Protein AF-A0A7C4UQM7-F1 (afdb_monomer_lite)

Radius of gyration: 15.08 Å; chains: 1; bounding box: 21×48×36 Å

pLDDT: mean 90.43, std 12.85, range [49.81, 98.62]

Sequence (86 aa):
MKKLNLIEERISVLEKWAKEETNSITPYIELAKIYEHQIRDLQIAMHWVETALIIEPNNQSLLKRKERILNKIRRGSLSLFDDTDF

Structure (mmCIF, N/CA/C/O backbone):
data_AF-A0A7C4UQM7-F1
#
_entry.id   AF-A0A7C4UQM7-F1
#
loop_
_atom_site.group_PDB
_atom_site.id
_atom_site.type_symbol
_atom_site.label_atom_id
_atom_site.label_alt_id
_atom_site.label_comp_id
_atom_site.label_asym_id
_atom_site.label_entity_id
_atom_site.label_seq_id
_atom_site.pdbx_PDB_ins_code
_atom_site.Cartn_x
_atom_site.Cartn_y
_atom_site.Cartn_z
_atom_site.occupancy
_atom_site.B_iso_or_equiv
_atom_site.auth_seq_id
_atom_site.auth_comp_id
_atom_site.auth_asym_id
_atom_site.auth_atom_id
_atom_site.pdbx_PDB_model_num
ATOM 1 N N . MET A 1 1 ? -10.721 -5.637 20.396 1.00 63.72 1 MET A N 1
ATOM 2 C CA . MET A 1 1 ? -9.365 -6.231 20.380 1.00 63.72 1 MET A CA 1
ATOM 3 C C . MET A 1 1 ? -9.146 -7.199 19.213 1.00 63.72 1 MET A C 1
ATOM 5 O O . MET A 1 1 ? -8.306 -6.883 18.393 1.00 63.72 1 MET A O 1
ATOM 9 N N . LYS A 1 2 ? -9.927 -8.280 19.020 1.00 74.75 2 LYS A N 1
ATOM 10 C CA . LYS A 1 2 ? -9.697 -9.286 17.942 1.00 74.75 2 LYS A CA 1
ATOM 11 C C . LYS A 1 2 ? -9.462 -8.742 16.515 1.00 74.75 2 LYS A C 1
ATOM 13 O O . LYS A 1 2 ? -8.636 -9.279 15.792 1.00 74.75 2 LYS A O 1
ATOM 18 N N . LYS A 1 3 ? -10.179 -7.688 16.106 1.00 74.31 3 LYS A N 1
ATOM 19 C CA . LYS A 1 3 ? -10.059 -7.103 14.757 1.00 74.31 3 LYS A CA 1
ATOM 20 C C . LYS A 1 3 ? -8.715 -6.404 14.515 1.00 74.31 3 LYS A C 1
ATOM 22 O O . LYS A 1 3 ? -8.240 -6.430 13.389 1.00 74.31 3 LYS A O 1
ATOM 27 N N . LEU A 1 4 ? -8.129 -5.788 15.545 1.00 75.81 4 LEU A N 1
ATOM 28 C CA . LEU A 1 4 ? -6.844 -5.096 15.419 1.00 75.81 4 LEU A CA 1
ATOM 29 C C . LEU A 1 4 ? -5.715 -6.113 15.220 1.00 75.81 4 LEU A C 1
ATOM 31 O O . LEU A 1 4 ? -4.981 -6.005 14.248 1.00 75.81 4 LEU A O 1
ATOM 35 N N . ASN A 1 5 ? -5.703 -7.179 16.026 1.00 87.12 5 ASN A N 1
ATOM 36 C CA . ASN A 1 5 ? -4.737 -8.272 15.882 1.00 87.12 5 ASN A CA 1
ATOM 37 C C . ASN A 1 5 ? -4.790 -8.921 14.488 1.00 87.12 5 ASN A C 1
ATOM 39 O O . ASN A 1 5 ? -3.754 -9.219 13.908 1.00 87.12 5 ASN A O 1
ATOM 43 N N . LEU A 1 6 ? -5.989 -9.097 13.918 1.00 89.94 6 LEU A N 1
ATOM 44 C CA . LEU A 1 6 ? -6.137 -9.651 12.567 1.00 89.94 6 LEU A CA 1
ATOM 45 C C . LEU A 1 6 ? -5.575 -8.714 11.483 1.00 89.94 6 LEU A C 1
ATOM 47 O O . LEU A 1 6 ? -5.072 -9.176 10.461 1.00 89.94 6 LEU A O 1
ATOM 51 N N . ILE A 1 7 ? -5.677 -7.395 11.681 1.00 93.06 7 ILE A N 1
ATOM 52 C CA . ILE A 1 7 ? -5.114 -6.405 10.754 1.00 93.06 7 ILE A CA 1
ATOM 53 C C . ILE A 1 7 ? -3.586 -6.424 10.830 1.00 93.06 7 ILE A C 1
ATOM 55 O O . ILE A 1 7 ? -2.942 -6.427 9.786 1.00 93.06 7 ILE A O 1
ATOM 59 N N . GLU A 1 8 ? -3.020 -6.475 12.035 1.00 94.00 8 GLU A N 1
ATOM 60 C CA . GLU A 1 8 ? -1.570 -6.540 12.257 1.00 94.00 8 GLU A CA 1
ATOM 61 C C . GLU A 1 8 ? -0.960 -7.807 11.644 1.00 94.00 8 GLU A C 1
ATOM 63 O O . GLU A 1 8 ? 0.017 -7.725 10.900 1.00 94.00 8 GLU A O 1
ATOM 68 N N . GLU A 1 9 ? -1.583 -8.969 11.861 1.00 95.19 9 GLU A N 1
ATOM 69 C CA . GLU A 1 9 ? -1.157 -10.232 11.247 1.00 95.19 9 GLU A CA 1
ATOM 70 C C . GLU A 1 9 ? -1.214 -10.156 9.716 1.00 95.19 9 GLU A C 1
ATOM 72 O O . GLU A 1 9 ? -0.265 -10.528 9.024 1.00 95.19 9 GLU A O 1
ATOM 77 N N . ARG A 1 10 ? -2.300 -9.595 9.169 1.00 96.00 10 ARG A N 1
ATOM 78 C CA . ARG A 1 10 ? -2.451 -9.414 7.723 1.00 96.00 10 ARG A CA 1
ATOM 79 C C . ARG A 1 10 ? -1.382 -8.489 7.141 1.00 96.00 10 ARG A C 1
ATOM 81 O O . ARG A 1 10 ? -0.870 -8.779 6.064 1.00 96.00 10 ARG A O 1
ATOM 88 N N . ILE A 1 11 ? -1.052 -7.392 7.823 1.00 97.62 11 ILE A N 1
ATOM 89 C CA . ILE A 1 11 ? 0.030 -6.488 7.410 1.00 97.62 11 ILE A CA 1
ATOM 90 C C . ILE A 1 11 ? 1.354 -7.244 7.394 1.00 97.62 11 ILE A C 1
ATOM 92 O O . ILE A 1 11 ? 2.037 -7.218 6.377 1.00 97.62 11 ILE A O 1
ATOM 96 N N . SER A 1 12 ? 1.666 -7.991 8.455 1.00 97.31 12 SER A N 1
ATOM 97 C CA . SER A 1 12 ? 2.911 -8.760 8.550 1.00 97.31 12 SER A CA 1
ATOM 98 C C . SER A 1 12 ? 3.074 -9.762 7.399 1.00 97.31 12 SER A C 1
ATOM 100 O O . SER A 1 12 ? 4.139 -9.837 6.784 1.00 97.31 12 SER A O 1
ATOM 102 N N . VAL A 1 13 ? 2.005 -10.483 7.040 1.00 97.31 13 VAL A N 1
ATOM 103 C CA . VAL A 1 13 ? 2.011 -11.407 5.892 1.00 97.31 13 VAL A CA 1
ATOM 104 C C . VAL A 1 13 ? 2.263 -10.665 4.577 1.00 97.31 13 VAL A C 1
ATOM 106 O O . VAL A 1 13 ? 3.056 -11.125 3.756 1.00 97.31 13 VAL A O 1
ATOM 109 N N . LEU A 1 14 ? 1.622 -9.513 4.371 1.00 97.31 14 LEU A N 1
ATOM 110 C CA . LEU A 1 14 ? 1.790 -8.727 3.146 1.00 97.31 14 LEU A CA 1
ATOM 111 C C . LEU A 1 14 ? 3.181 -8.095 3.043 1.00 97.31 14 LEU A C 1
ATOM 113 O O . LEU A 1 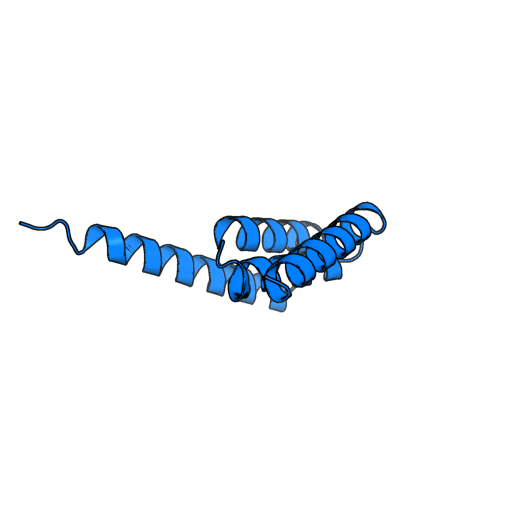14 ? 3.755 -8.073 1.960 1.00 97.31 14 LEU A O 1
ATOM 117 N N . GLU A 1 15 ? 3.748 -7.621 4.151 1.00 96.31 15 GLU A N 1
ATOM 118 C CA . GLU A 1 15 ? 5.119 -7.103 4.195 1.00 96.31 15 GLU A CA 1
ATOM 119 C C . GLU A 1 15 ? 6.147 -8.197 3.917 1.00 96.31 15 GLU A C 1
ATOM 121 O O . GLU A 1 15 ? 7.139 -7.955 3.228 1.00 96.31 15 GLU A O 1
ATOM 126 N N . LYS A 1 16 ? 5.917 -9.410 4.431 1.00 96.62 16 LYS A N 1
ATOM 127 C CA . LYS A 1 16 ? 6.748 -10.569 4.104 1.00 96.62 16 LYS A CA 1
ATOM 128 C C . LYS A 1 16 ? 6.662 -10.893 2.612 1.00 96.62 16 LYS A C 1
ATOM 130 O O . LYS A 1 16 ? 7.699 -11.014 1.968 1.00 96.62 16 LYS A O 1
ATOM 135 N N . TRP A 1 17 ? 5.456 -10.936 2.048 1.00 95.25 17 TRP A N 1
ATOM 136 C CA . TRP A 1 17 ? 5.263 -11.172 0.617 1.00 95.25 17 TRP A CA 1
ATOM 137 C C . TRP A 1 17 ? 5.955 -10.104 -0.244 1.00 95.25 17 TRP A C 1
ATOM 139 O O . TRP A 1 17 ? 6.691 -10.441 -1.166 1.00 95.25 17 TRP A O 1
ATOM 149 N N . ALA A 1 18 ? 5.816 -8.824 0.106 1.00 93.75 18 ALA A N 1
ATOM 150 C CA . ALA A 1 18 ? 6.500 -7.722 -0.574 1.00 93.75 18 ALA A CA 1
ATOM 151 C C . ALA A 1 18 ? 8.036 -7.838 -0.549 1.00 93.75 18 ALA A C 1
ATOM 153 O O . ALA A 1 18 ? 8.705 -7.309 -1.435 1.00 93.75 18 ALA A O 1
ATOM 154 N N . LYS A 1 19 ? 8.607 -8.492 0.470 1.00 92.44 19 LYS A N 1
ATOM 155 C CA . LYS A 1 19 ? 10.053 -8.746 0.566 1.00 92.44 19 LYS A CA 1
ATOM 156 C C . LYS A 1 19 ? 10.493 -9.947 -0.268 1.00 92.44 19 LYS A C 1
ATOM 158 O O . LYS A 1 19 ? 11.600 -9.932 -0.795 1.00 92.44 19 LYS A O 1
ATOM 163 N N . GLU A 1 20 ? 9.660 -10.980 -0.353 1.00 92.50 20 GLU A N 1
ATOM 164 C CA . GLU A 1 20 ? 9.979 -12.239 -1.038 1.00 92.50 20 GLU A CA 1
ATOM 165 C C . GLU A 1 20 ? 9.743 -12.164 -2.556 1.00 92.50 20 GLU A C 1
ATOM 167 O O . GLU A 1 20 ? 10.481 -12.783 -3.320 1.00 92.50 20 GLU A O 1
ATOM 172 N N . GLU A 1 21 ? 8.767 -11.371 -3.010 1.00 84.62 21 GLU A N 1
ATOM 173 C CA . GLU A 1 21 ? 8.403 -11.240 -4.426 1.00 84.62 21 GLU A CA 1
ATOM 174 C C . GLU A 1 21 ? 8.479 -9.787 -4.911 1.00 84.62 21 GLU A C 1
ATOM 176 O O . GLU A 1 21 ? 7.488 -9.058 -4.958 1.00 84.62 21 GLU A O 1
ATOM 181 N N . THR A 1 22 ? 9.664 -9.370 -5.351 1.00 75.06 22 THR A N 1
ATOM 182 C CA . THR A 1 22 ? 9.949 -7.974 -5.726 1.00 75.06 22 THR A CA 1
ATOM 183 C C . THR A 1 22 ? 9.258 -7.490 -7.006 1.00 75.06 22 THR A C 1
ATOM 185 O O . THR A 1 22 ? 9.193 -6.286 -7.237 1.00 75.06 22 THR A O 1
ATOM 188 N N . ASN A 1 23 ? 8.720 -8.397 -7.828 1.00 82.94 23 ASN A N 1
ATOM 189 C CA . ASN A 1 23 ? 8.049 -8.055 -9.089 1.00 82.94 23 ASN A CA 1
ATOM 190 C C . ASN A 1 23 ? 6.514 -8.024 -8.989 1.00 82.94 23 ASN A C 1
ATOM 192 O O . ASN A 1 23 ? 5.850 -7.731 -9.981 1.00 82.94 23 ASN A O 1
ATOM 196 N N . SER A 1 24 ? 5.928 -8.334 -7.828 1.00 92.75 24 SER A N 1
ATOM 197 C CA . SER A 1 24 ? 4.472 -8.325 -7.648 1.00 92.75 24 SER A CA 1
ATOM 198 C C . SER A 1 24 ? 4.012 -7.017 -7.014 1.00 92.75 24 SER A C 1
ATOM 200 O O . SER A 1 24 ? 4.394 -6.690 -5.893 1.00 92.75 24 SER A O 1
ATOM 202 N N . ILE A 1 25 ? 3.114 -6.288 -7.684 1.00 96.50 25 ILE A N 1
ATOM 203 C CA . ILE A 1 25 ? 2.508 -5.080 -7.098 1.00 96.50 25 ILE A CA 1
ATOM 204 C C . ILE A 1 25 ? 1.409 -5.378 -6.062 1.00 96.50 25 ILE A C 1
ATOM 206 O O . ILE A 1 25 ? 0.949 -4.484 -5.346 1.00 96.50 25 ILE A O 1
ATOM 210 N N . THR A 1 26 ? 0.962 -6.632 -5.984 1.00 96.62 26 THR A N 1
ATOM 211 C CA . THR A 1 26 ? -0.198 -7.059 -5.191 1.00 96.62 26 THR A CA 1
ATOM 212 C C . THR A 1 26 ? -0.075 -6.772 -3.690 1.00 96.62 26 THR A C 1
ATOM 214 O O . THR A 1 26 ? -0.998 -6.148 -3.150 1.00 96.62 26 THR A O 1
ATOM 217 N N . PRO A 1 27 ? 1.013 -7.161 -2.990 1.00 97.50 27 PRO A N 1
ATOM 218 C CA . PRO A 1 27 ? 1.126 -6.895 -1.557 1.00 97.50 27 PRO A CA 1
ATOM 219 C C . PRO A 1 27 ? 1.089 -5.394 -1.244 1.00 97.50 27 PRO A C 1
ATOM 221 O O . PRO A 1 27 ? 0.398 -4.980 -0.314 1.00 97.50 27 PRO A O 1
ATOM 224 N N . TYR A 1 28 ? 1.724 -4.560 -2.072 1.00 97.88 28 TYR A N 1
ATOM 225 C CA . TYR A 1 28 ? 1.708 -3.104 -1.914 1.00 97.88 28 TYR A CA 1
ATOM 226 C C . TYR A 1 28 ? 0.304 -2.506 -2.107 1.00 97.88 28 TYR A C 1
ATOM 228 O O . TYR A 1 28 ? -0.115 -1.641 -1.338 1.00 97.88 28 TYR A O 1
ATOM 236 N N . ILE A 1 29 ? -0.478 -2.999 -3.076 1.00 97.81 29 ILE A N 1
ATOM 237 C CA . ILE A 1 29 ? -1.879 -2.577 -3.257 1.00 97.81 29 ILE A CA 1
ATOM 238 C C . ILE A 1 29 ? -2.721 -2.902 -2.019 1.00 97.81 29 ILE A C 1
ATOM 240 O O . ILE A 1 29 ? -3.554 -2.092 -1.598 1.00 97.81 29 ILE A O 1
ATOM 244 N N . GLU A 1 30 ? -2.554 -4.096 -1.457 1.00 98.00 30 GLU A N 1
ATOM 245 C CA . GLU A 1 30 ? -3.319 -4.521 -0.287 1.00 98.00 30 GLU A CA 1
ATOM 246 C C . GLU A 1 30 ? -2.909 -3.760 0.974 1.00 98.00 30 GLU A C 1
ATOM 248 O O . GLU A 1 30 ? -3.788 -3.315 1.717 1.00 98.00 30 GLU A O 1
ATOM 253 N N . LEU A 1 31 ? -1.611 -3.514 1.170 1.00 98.06 31 LEU A N 1
ATOM 254 C CA . LEU A 1 31 ? -1.110 -2.638 2.229 1.00 98.06 31 LEU A CA 1
ATOM 255 C C . LEU A 1 31 ? -1.706 -1.232 2.091 1.00 98.06 31 LEU A C 1
ATOM 257 O O . LEU A 1 31 ? -2.326 -0.735 3.034 1.00 98.06 31 LEU A O 1
ATOM 261 N N . ALA A 1 32 ? -1.658 -0.637 0.896 1.00 98.12 32 ALA A N 1
ATOM 262 C CA . ALA A 1 32 ? -2.273 0.661 0.631 1.00 98.12 32 ALA A CA 1
ATOM 263 C C . ALA A 1 32 ? -3.767 0.693 0.995 1.00 98.12 32 ALA A C 1
ATOM 265 O O . ALA A 1 32 ? -4.234 1.648 1.612 1.00 98.12 32 ALA A O 1
ATOM 266 N N . LYS A 1 33 ? -4.538 -0.352 0.660 1.00 97.69 33 LYS A N 1
ATOM 267 C CA . LYS A 1 33 ? -5.964 -0.450 1.027 1.00 97.69 33 LYS A CA 1
ATOM 268 C C . LYS A 1 33 ? -6.171 -0.529 2.541 1.00 97.69 33 LYS A C 1
ATOM 270 O O . LYS A 1 33 ? -7.105 0.094 3.051 1.00 97.69 33 LYS A O 1
ATOM 275 N N . ILE A 1 34 ? -5.354 -1.309 3.252 1.00 97.56 34 ILE A N 1
ATOM 276 C CA . ILE A 1 34 ? -5.449 -1.441 4.713 1.00 97.56 34 ILE A CA 1
ATOM 277 C C . ILE A 1 34 ? -5.191 -0.085 5.368 1.00 97.56 34 ILE A C 1
ATOM 279 O O . ILE A 1 34 ? -6.020 0.375 6.159 1.00 97.56 34 ILE A O 1
ATOM 283 N N . TYR A 1 35 ? -4.103 0.581 4.987 1.00 97.88 35 TYR A N 1
ATOM 284 C CA . TYR A 1 35 ? -3.756 1.886 5.534 1.00 97.88 35 TYR A CA 1
ATOM 285 C C . TYR A 1 35 ? -4.773 2.970 5.148 1.00 97.88 35 TYR A C 1
ATOM 287 O O . TYR A 1 35 ? -5.191 3.739 6.009 1.00 97.88 35 TYR A O 1
ATOM 295 N N . GLU A 1 36 ? -5.293 2.964 3.913 1.00 96.75 36 GLU A N 1
ATOM 296 C CA . GLU A 1 36 ? -6.282 3.949 3.448 1.00 96.75 36 GLU A CA 1
ATOM 297 C C . GLU A 1 36 ? -7.637 3.824 4.169 1.00 96.75 36 GLU A C 1
ATOM 299 O O . GLU A 1 36 ? -8.282 4.835 4.455 1.00 96.75 36 GLU A O 1
ATOM 304 N N . HIS A 1 37 ? -8.116 2.599 4.412 1.00 95.31 37 HIS A N 1
ATOM 305 C CA . HIS A 1 37 ? -9.507 2.369 4.820 1.00 95.31 37 HIS A CA 1
ATOM 306 C C . HIS A 1 37 ? -9.673 1.877 6.259 1.00 95.31 37 HIS A C 1
ATOM 308 O O . HIS A 1 37 ? -10.685 2.194 6.888 1.00 95.31 37 HIS A O 1
ATOM 314 N N . GLN A 1 38 ? -8.727 1.087 6.769 1.00 94.94 38 GLN A N 1
ATOM 315 C CA . GLN A 1 38 ? -8.852 0.431 8.073 1.00 94.94 38 GLN A CA 1
ATOM 316 C C . GLN A 1 38 ? -8.080 1.182 9.155 1.00 94.94 38 GLN A C 1
ATOM 318 O O . GLN A 1 38 ? -8.671 1.526 10.173 1.00 94.94 38 GLN A O 1
ATOM 323 N N . ILE A 1 39 ? -6.801 1.475 8.907 1.00 95.50 39 ILE A N 1
ATOM 324 C CA . ILE A 1 39 ? -5.954 2.246 9.835 1.00 95.50 39 ILE A CA 1
ATOM 325 C C . ILE A 1 39 ? -6.218 3.748 9.696 1.00 95.50 39 ILE A C 1
ATOM 327 O O . ILE A 1 39 ? -6.172 4.472 10.684 1.00 95.50 39 ILE A O 1
ATOM 331 N N . ARG A 1 40 ? -6.579 4.198 8.486 1.00 94.94 40 ARG A N 1
ATOM 332 C CA . ARG A 1 40 ? -6.789 5.609 8.120 1.00 94.94 40 ARG A CA 1
ATOM 333 C C . ARG A 1 40 ? -5.520 6.463 8.205 1.00 94.94 40 ARG A C 1
ATOM 335 O O . ARG A 1 40 ? -5.607 7.676 8.364 1.00 94.94 40 ARG A O 1
ATOM 342 N N . ASP A 1 41 ? -4.361 5.839 8.016 1.00 96.94 41 ASP A N 1
ATOM 343 C CA . ASP A 1 41 ? -3.097 6.542 7.814 1.00 96.94 41 ASP A CA 1
ATOM 344 C C . ASP A 1 41 ? -2.869 6.738 6.310 1.00 96.94 41 ASP A C 1
ATOM 346 O O . ASP A 1 41 ? -2.458 5.832 5.579 1.00 96.94 41 ASP A O 1
ATOM 350 N N . LEU A 1 42 ? -3.202 7.936 5.829 1.00 97.62 42 LEU A N 1
ATOM 351 C CA . LEU A 1 42 ? -3.109 8.267 4.409 1.00 97.62 42 LEU A CA 1
ATOM 352 C C . LEU A 1 42 ? -1.663 8.437 3.929 1.00 97.62 42 LEU A C 1
ATOM 354 O O . LEU A 1 42 ? -1.421 8.268 2.735 1.00 97.62 42 LEU A O 1
ATOM 358 N N . GLN A 1 43 ? -0.719 8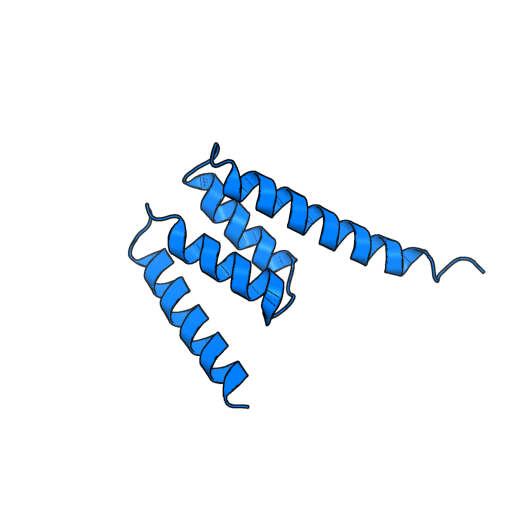.745 4.824 1.00 97.69 43 GLN A N 1
ATOM 359 C CA . GLN A 1 43 ? 0.692 8.899 4.463 1.00 97.69 43 GLN A CA 1
ATOM 360 C C . GLN A 1 43 ? 1.312 7.532 4.188 1.00 97.69 43 GLN A C 1
ATOM 362 O O . GLN A 1 43 ? 1.918 7.324 3.137 1.00 97.69 43 GLN A O 1
ATOM 367 N N . ILE A 1 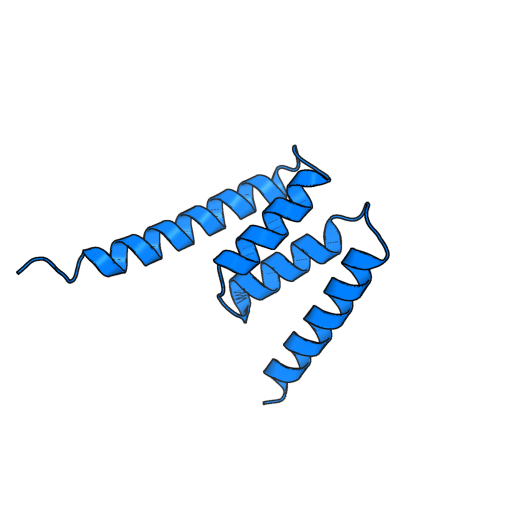44 ? 1.063 6.555 5.064 1.00 98.06 44 ILE A N 1
ATOM 368 C CA . ILE A 1 44 ? 1.522 5.182 4.827 1.00 98.06 44 ILE A CA 1
ATOM 369 C C . ILE A 1 44 ? 0.784 4.564 3.632 1.00 98.06 44 ILE A C 1
ATOM 371 O O . ILE A 1 44 ? 1.391 3.879 2.809 1.00 98.06 44 ILE A O 1
ATOM 375 N N . ALA A 1 45 ? -0.513 4.844 3.464 1.00 98.50 45 ALA A N 1
ATOM 376 C CA . ALA A 1 45 ? -1.234 4.405 2.271 1.00 98.50 45 ALA A CA 1
ATOM 377 C C . ALA A 1 45 ? -0.611 4.958 0.978 1.00 98.50 45 ALA A C 1
ATOM 379 O O . ALA A 1 45 ? -0.518 4.226 -0.007 1.00 98.50 45 ALA A O 1
ATOM 380 N N . MET A 1 46 ? -0.178 6.226 0.982 1.00 98.50 46 MET A N 1
ATOM 381 C CA . MET A 1 46 ? 0.514 6.848 -0.148 1.00 98.50 46 MET A CA 1
ATOM 382 C C . MET A 1 46 ? 1.828 6.138 -0.452 1.00 98.50 46 MET A C 1
ATOM 384 O O . MET A 1 46 ? 2.046 5.753 -1.598 1.00 98.50 46 MET A O 1
ATOM 388 N N . HIS A 1 47 ? 2.649 5.908 0.575 1.00 98.19 47 HIS A N 1
ATOM 389 C CA . HIS A 1 47 ? 3.935 5.232 0.443 1.00 98.19 47 HIS A CA 1
ATOM 390 C C . HIS A 1 47 ? 3.801 3.913 -0.331 1.00 98.19 47 HIS A C 1
ATOM 392 O O . HIS A 1 47 ? 4.466 3.722 -1.346 1.00 98.19 47 HIS A O 1
ATOM 398 N N . TRP A 1 48 ? 2.861 3.050 0.066 1.00 98.31 48 TRP A N 1
ATOM 399 C CA . TRP A 1 48 ? 2.663 1.759 -0.596 1.00 98.31 48 TRP A CA 1
ATOM 400 C C . TRP A 1 48 ? 2.163 1.870 -2.042 1.00 98.31 48 TRP A C 1
ATOM 402 O O . TRP A 1 48 ? 2.539 1.061 -2.891 1.00 98.31 48 TRP A O 1
ATOM 412 N N . VAL A 1 49 ? 1.342 2.876 -2.361 1.00 98.50 49 VAL A N 1
ATOM 413 C CA . VAL A 1 49 ? 0.934 3.137 -3.752 1.00 98.50 49 VAL A CA 1
ATOM 414 C C . VAL A 1 49 ? 2.124 3.588 -4.594 1.00 98.50 49 VAL A C 1
ATOM 416 O O . VAL A 1 49 ? 2.251 3.165 -5.740 1.00 98.50 49 VAL A O 1
ATOM 419 N N . GLU A 1 50 ? 2.998 4.426 -4.042 1.00 98.31 50 GLU A N 1
ATOM 420 C CA . GLU A 1 50 ? 4.197 4.896 -4.735 1.00 98.31 50 GLU A CA 1
ATOM 421 C C . GLU A 1 50 ? 5.199 3.767 -4.967 1.00 98.31 50 GLU A C 1
ATOM 423 O O . GLU A 1 50 ? 5.716 3.651 -6.075 1.00 98.31 50 GLU A O 1
ATOM 428 N N . THR A 1 51 ? 5.392 2.872 -3.995 1.00 96.81 51 THR A N 1
ATOM 429 C CA . THR A 1 51 ? 6.202 1.660 -4.184 1.00 96.81 51 THR A CA 1
ATOM 430 C C . THR A 1 51 ? 5.658 0.791 -5.319 1.00 96.81 51 TH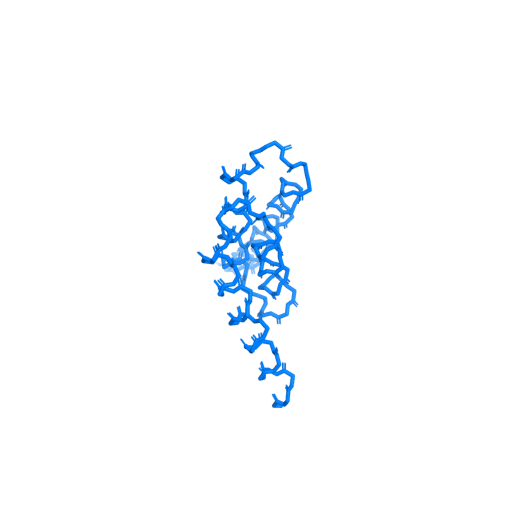R A C 1
ATOM 432 O O . THR A 1 51 ? 6.417 0.363 -6.184 1.00 96.81 51 THR A O 1
ATOM 435 N N . ALA A 1 52 ? 4.340 0.579 -5.378 1.00 97.38 52 ALA A N 1
ATOM 436 C CA . ALA A 1 52 ? 3.720 -0.187 -6.459 1.00 97.38 52 ALA A CA 1
ATOM 437 C C . ALA A 1 52 ? 3.897 0.486 -7.837 1.00 97.38 52 ALA A C 1
ATOM 439 O O . ALA A 1 52 ? 4.112 -0.194 -8.839 1.00 97.38 52 ALA A O 1
ATOM 440 N N . LEU A 1 53 ? 3.842 1.823 -7.892 1.00 97.75 53 LEU A N 1
ATOM 441 C CA . LEU A 1 53 ? 4.060 2.602 -9.117 1.00 97.75 53 LEU A CA 1
ATOM 442 C C . LEU A 1 53 ? 5.520 2.595 -9.589 1.00 97.75 53 LEU A C 1
ATOM 444 O O . LEU A 1 53 ? 5.757 2.825 -10.767 1.00 97.75 53 LEU A O 1
ATOM 448 N N . ILE A 1 54 ? 6.498 2.322 -8.722 1.00 96.44 54 ILE A N 1
ATOM 449 C CA . ILE A 1 54 ? 7.890 2.124 -9.162 1.00 96.44 54 ILE A CA 1
ATOM 450 C C . ILE A 1 54 ? 8.000 0.865 -10.038 1.00 96.44 54 ILE A C 1
ATOM 452 O O . ILE A 1 54 ? 8.738 0.868 -11.020 1.00 96.44 54 ILE A O 1
ATOM 456 N N . ILE A 1 55 ? 7.242 -0.185 -9.708 1.00 95.06 55 ILE A N 1
ATOM 457 C CA . ILE A 1 55 ? 7.232 -1.462 -10.439 1.00 95.06 55 ILE A CA 1
ATOM 458 C C . ILE A 1 55 ? 6.361 -1.358 -11.698 1.00 95.06 55 ILE A C 1
ATOM 460 O O . ILE A 1 55 ? 6.781 -1.769 -12.778 1.00 95.06 55 ILE A O 1
ATOM 464 N N . GLU A 1 56 ? 5.166 -0.766 -11.584 1.00 96.88 56 GLU A N 1
ATOM 465 C CA . GLU A 1 56 ? 4.256 -0.546 -12.716 1.00 96.88 56 GLU A CA 1
ATOM 466 C C . GLU A 1 56 ? 3.855 0.938 -12.872 1.00 96.88 56 GLU A C 1
ATOM 468 O O . GLU A 1 56 ? 2.740 1.332 -12.502 1.00 96.88 56 GLU A O 1
ATOM 473 N N . PRO A 1 57 ? 4.708 1.781 -13.487 1.00 97.44 57 PRO A N 1
ATOM 474 C CA . PRO A 1 57 ? 4.492 3.234 -13.553 1.00 97.44 57 PRO A CA 1
ATOM 475 C C . PRO A 1 57 ? 3.223 3.668 -14.288 1.00 97.44 57 PRO A C 1
ATOM 477 O O . PRO A 1 57 ? 2.621 4.690 -13.963 1.00 97.44 57 PRO A O 1
ATOM 480 N N . ASN A 1 58 ? 2.793 2.879 -15.273 1.00 97.44 58 ASN A N 1
ATOM 481 C CA . ASN A 1 58 ? 1.647 3.195 -16.128 1.00 97.44 58 ASN A CA 1
ATOM 482 C C . ASN A 1 58 ? 0.348 2.514 -15.671 1.00 97.44 58 ASN A C 1
ATOM 484 O O . ASN A 1 58 ? -0.659 2.552 -16.387 1.00 97.44 58 ASN A O 1
ATOM 488 N N . ASN A 1 59 ? 0.345 1.889 -14.488 1.00 97.81 59 ASN A N 1
ATOM 489 C CA . ASN A 1 59 ? -0.833 1.215 -13.966 1.00 97.81 59 ASN A CA 1
ATOM 490 C C . ASN A 1 59 ? -1.922 2.234 -13.593 1.00 97.81 59 ASN A C 1
ATOM 492 O O . ASN A 1 59 ? -1.876 2.915 -12.565 1.00 97.81 59 ASN A O 1
ATOM 496 N N . GLN A 1 60 ? -2.961 2.297 -14.425 1.00 98.19 60 GLN A N 1
ATOM 497 C CA . GLN A 1 60 ? -4.064 3.248 -14.278 1.00 98.19 60 GLN A CA 1
ATOM 498 C C . GLN A 1 60 ? -4.822 3.101 -12.953 1.00 98.19 60 GLN A C 1
ATOM 500 O O . GLN A 1 60 ? -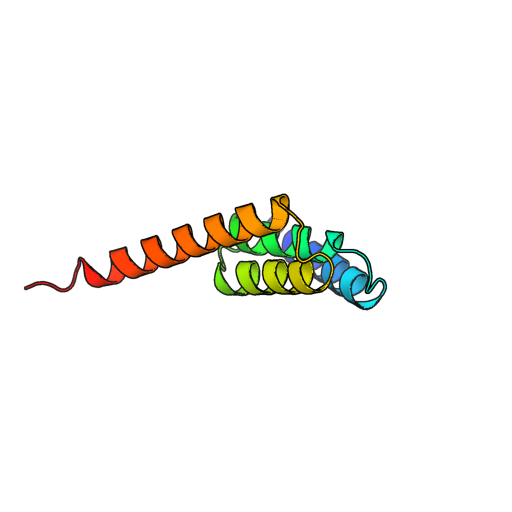5.333 4.084 -12.415 1.00 98.19 60 GLN A O 1
ATOM 505 N N . SER A 1 61 ? -4.894 1.889 -12.399 1.00 97.19 61 SER A N 1
ATOM 506 C CA . SER A 1 61 ? -5.563 1.654 -11.117 1.00 97.19 61 SER A CA 1
ATOM 507 C C . SER A 1 61 ? -4.775 2.248 -9.950 1.00 97.19 61 SER A C 1
ATOM 509 O O . SER A 1 61 ? -5.374 2.825 -9.037 1.00 97.19 61 SER A O 1
ATOM 511 N N . LEU A 1 62 ? -3.443 2.150 -9.987 1.00 98.19 62 LEU A N 1
ATOM 512 C CA . LEU A 1 62 ? -2.557 2.753 -8.992 1.00 98.19 62 LEU A CA 1
ATOM 513 C C . LEU A 1 62 ? -2.565 4.282 -9.080 1.00 98.19 62 LEU A C 1
ATOM 515 O O . LEU A 1 62 ? -2.725 4.942 -8.054 1.00 98.19 62 LEU A O 1
ATOM 519 N N . LEU A 1 63 ? -2.503 4.846 -10.290 1.00 98.62 63 LEU A N 1
ATOM 520 C CA . LEU A 1 63 ? -2.578 6.296 -10.508 1.00 98.62 63 LEU A CA 1
ATOM 521 C C . LEU A 1 63 ? -3.889 6.889 -9.967 1.00 98.62 63 LEU A C 1
ATOM 523 O O . LEU A 1 63 ? -3.868 7.847 -9.193 1.00 98.62 63 LEU A O 1
ATOM 527 N N . LYS A 1 64 ? -5.033 6.260 -10.269 1.00 98.38 64 LYS A N 1
ATOM 528 C CA . LYS A 1 64 ? -6.341 6.670 -9.723 1.00 98.38 64 LYS A CA 1
ATOM 529 C C . LYS A 1 64 ? -6.400 6.569 -8.198 1.00 98.38 64 LYS A C 1
ATOM 531 O O . LYS A 1 64 ? -7.028 7.396 -7.535 1.00 98.38 64 LYS A O 1
ATOM 536 N N . ARG A 1 65 ? -5.771 5.545 -7.608 1.00 97.88 65 ARG A N 1
ATOM 537 C CA . ARG A 1 65 ? -5.684 5.417 -6.145 1.00 97.88 65 ARG A CA 1
ATOM 538 C C . ARG A 1 65 ? -4.819 6.527 -5.545 1.00 97.88 65 ARG A C 1
ATOM 540 O O . ARG A 1 65 ? -5.259 7.129 -4.568 1.00 97.88 65 ARG A O 1
ATOM 547 N N . LYS A 1 66 ? -3.662 6.835 -6.144 1.00 98.44 66 LYS A N 1
ATOM 548 C CA . LYS A 1 66 ? -2.784 7.943 -5.736 1.00 98.44 66 LYS A CA 1
ATOM 549 C C . LYS A 1 66 ? -3.552 9.262 -5.699 1.00 98.44 66 LYS A C 1
ATOM 551 O O . LYS A 1 66 ? -3.583 9.928 -4.667 1.00 98.44 66 LYS A O 1
ATOM 556 N N . GLU A 1 67 ? -4.249 9.587 -6.784 1.00 98.12 67 GLU A N 1
ATOM 557 C CA . GLU A 1 67 ? -5.070 10.797 -6.884 1.00 98.12 67 GLU A CA 1
ATOM 558 C C . GLU A 1 67 ? -6.153 10.854 -5.794 1.00 98.12 67 GLU A C 1
ATOM 560 O O . GLU A 1 67 ? -6.345 11.881 -5.138 1.00 98.12 67 GLU A O 1
ATOM 565 N N . ARG A 1 68 ? -6.843 9.736 -5.537 1.00 97.06 68 ARG A N 1
ATOM 566 C CA . ARG A 1 68 ? -7.853 9.670 -4.473 1.00 97.06 68 ARG A CA 1
ATOM 567 C C . ARG A 1 68 ? -7.256 9.930 -3.089 1.00 97.06 68 ARG A C 1
ATOM 569 O O . ARG A 1 68 ? -7.876 10.645 -2.302 1.00 97.06 68 ARG A O 1
ATOM 576 N N . ILE A 1 69 ? -6.095 9.354 -2.775 1.00 97.50 69 ILE A N 1
ATOM 577 C CA . ILE A 1 69 ? -5.429 9.558 -1.480 1.00 97.50 69 ILE A CA 1
ATOM 578 C C . ILE A 1 69 ? -4.961 11.014 -1.349 1.00 97.50 69 ILE A C 1
ATOM 580 O O . ILE A 1 69 ? -5.245 11.633 -0.325 1.00 97.50 69 ILE A O 1
ATOM 584 N N . LEU A 1 70 ? -4.360 11.599 -2.393 1.00 97.19 70 LEU A N 1
ATOM 585 C CA . LEU A 1 70 ? -3.980 13.021 -2.414 1.00 97.19 70 LEU A CA 1
ATOM 586 C C . LEU A 1 70 ? -5.179 13.933 -2.139 1.00 97.19 70 LEU A C 1
ATOM 588 O O . LEU A 1 70 ? -5.100 14.843 -1.316 1.00 97.19 70 LEU A O 1
ATOM 592 N N . ASN A 1 71 ? -6.320 13.657 -2.772 1.00 96.31 71 ASN A N 1
ATOM 593 C CA . ASN A 1 71 ? -7.546 14.412 -2.539 1.00 96.31 71 ASN A CA 1
ATOM 594 C C . ASN A 1 71 ? -8.048 14.298 -1.092 1.00 96.31 71 ASN A C 1
ATOM 596 O O . ASN A 1 71 ? -8.537 15.286 -0.545 1.00 96.31 71 ASN A O 1
ATOM 600 N N . LYS A 1 72 ? -7.923 13.127 -0.453 1.00 95.06 72 LYS A N 1
ATOM 601 C CA . LYS A 1 72 ? -8.271 12.952 0.967 1.00 95.06 72 LYS A CA 1
ATOM 602 C C . LYS A 1 72 ? -7.331 13.730 1.888 1.00 95.06 72 LYS A C 1
ATOM 604 O O . LYS A 1 72 ? -7.824 14.406 2.784 1.00 95.06 72 LYS A O 1
ATOM 609 N N . ILE A 1 73 ? -6.019 13.665 1.642 1.00 94.31 73 ILE A N 1
ATOM 610 C CA . ILE A 1 73 ? -5.009 14.414 2.407 1.00 94.31 73 ILE A CA 1
ATOM 611 C C . ILE A 1 73 ? -5.299 15.911 2.302 1.00 94.31 73 ILE A C 1
ATOM 613 O O . ILE A 1 73 ? -5.467 16.570 3.320 1.00 94.31 73 ILE A O 1
ATOM 617 N N . ARG A 1 74 ? -5.466 16.428 1.078 1.00 93.56 74 ARG A N 1
ATOM 618 C CA . ARG A 1 74 ? -5.752 17.846 0.831 1.00 93.56 74 ARG A CA 1
ATOM 619 C C . ARG A 1 74 ? -7.004 18.319 1.568 1.00 93.56 74 ARG A C 1
ATOM 621 O O . ARG A 1 74 ? -6.970 19.365 2.198 1.00 93.56 74 ARG A O 1
ATOM 628 N N . ARG A 1 75 ? -8.096 17.550 1.518 1.00 90.38 75 ARG A N 1
ATOM 629 C CA . ARG A 1 75 ? -9.335 17.881 2.244 1.00 90.38 75 ARG A CA 1
ATOM 630 C C . ARG A 1 75 ? -9.137 17.898 3.760 1.00 90.38 75 ARG A C 1
ATOM 632 O O . ARG A 1 75 ? -9.649 18.801 4.403 1.00 90.38 75 ARG A O 1
ATOM 639 N N . GLY A 1 76 ? -8.394 16.933 4.307 1.00 85.94 76 GLY A N 1
ATOM 640 C CA . GLY A 1 76 ? -8.069 16.901 5.736 1.00 85.94 76 GLY A CA 1
ATOM 641 C C . GLY A 1 76 ? -7.147 18.044 6.174 1.00 85.94 76 GLY A C 1
ATOM 642 O O . GLY A 1 76 ? -7.263 18.523 7.294 1.00 85.94 76 GLY A O 1
ATOM 643 N N . SER A 1 77 ? -6.258 18.511 5.294 1.00 78.00 77 SER A N 1
ATOM 644 C CA . SER A 1 77 ? -5.432 19.690 5.560 1.00 78.00 77 SER A CA 1
ATOM 645 C C . SER A 1 77 ? -6.252 20.977 5.521 1.00 78.00 77 SER A C 1
ATOM 647 O O . SER A 1 77 ? -6.114 21.775 6.434 1.00 78.00 77 SER A O 1
ATOM 649 N N . LEU A 1 78 ? -7.129 21.173 4.525 1.00 69.25 78 LEU A N 1
ATOM 650 C CA . LEU A 1 78 ? -7.982 22.371 4.458 1.00 69.25 78 LEU A CA 1
ATOM 651 C C . LEU A 1 78 ? -8.896 22.508 5.685 1.00 69.25 78 LEU A C 1
ATOM 653 O O . LEU A 1 78 ? -9.001 23.600 6.228 1.00 69.25 78 LEU A O 1
ATOM 657 N N . SER A 1 79 ? -9.462 21.406 6.192 1.00 64.94 79 SER A N 1
ATOM 658 C CA . SER A 1 79 ? -10.301 21.453 7.399 1.00 64.94 79 SER A CA 1
ATOM 659 C C . SER A 1 79 ? -9.567 21.895 8.669 1.00 64.94 79 SER A C 1
ATOM 661 O O . SER A 1 79 ? -10.221 22.202 9.651 1.00 64.94 79 SER A O 1
ATOM 663 N N . LEU A 1 80 ? -8.229 21.891 8.685 1.00 60.38 80 LEU A N 1
ATOM 664 C CA . LEU A 1 80 ? -7.439 22.374 9.825 1.00 60.38 80 LEU A CA 1
ATOM 665 C C . LEU A 1 80 ? -7.135 23.879 9.748 1.00 60.38 80 LEU A C 1
ATOM 667 O O . LEU A 1 80 ? -6.705 24.445 10.747 1.00 60.38 80 LEU A O 1
ATOM 671 N N . PHE A 1 81 ? -7.325 24.509 8.584 1.00 60.19 81 PHE A N 1
ATOM 672 C CA . PHE A 1 81 ? -7.066 25.938 8.369 1.00 60.19 81 PHE A CA 1
ATOM 673 C C . PHE A 1 81 ? -8.346 26.787 8.378 1.00 60.19 81 PHE A C 1
ATOM 675 O O . PHE A 1 81 ? -8.266 27.980 8.650 1.00 60.19 81 PHE A O 1
ATOM 682 N N . ASP A 1 82 ? -9.516 26.186 8.137 1.00 58.66 82 ASP A N 1
ATOM 683 C CA . ASP A 1 82 ? -10.804 26.900 8.142 1.00 58.66 82 ASP A CA 1
ATOM 684 C C . ASP A 1 82 ? -11.270 27.317 9.561 1.00 58.66 82 ASP A C 1
ATOM 686 O O . ASP A 1 82 ? -12.119 28.194 9.692 1.00 58.66 82 ASP A O 1
ATOM 690 N N . ASP A 1 83 ? -10.699 26.741 10.629 1.00 56.72 83 ASP A N 1
ATOM 691 C CA . ASP A 1 83 ? -11.064 27.038 12.029 1.00 56.72 83 ASP A CA 1
ATOM 692 C C . ASP A 1 83 ? -10.215 28.162 12.676 1.00 56.72 83 ASP A C 1
ATOM 694 O O . ASP A 1 83 ? -10.389 28.459 13.860 1.00 56.72 83 ASP A O 1
ATOM 698 N N . THR A 1 84 ? -9.277 28.785 11.946 1.00 55.91 84 THR A N 1
ATOM 699 C CA . THR A 1 84 ? -8.318 29.759 12.521 1.00 55.91 84 THR A CA 1
ATOM 700 C C . THR A 1 84 ? -8.547 31.230 12.170 1.00 55.91 84 THR A C 1
ATOM 702 O O . THR A 1 84 ? -7.753 32.066 12.595 1.00 55.91 84 THR A O 1
ATOM 705 N N . ASP A 1 85 ? -9.630 31.580 11.478 1.00 50.56 85 ASP A N 1
ATOM 706 C CA . ASP A 1 85 ? -9.937 32.982 11.170 1.00 50.56 85 ASP A CA 1
ATOM 707 C C . ASP A 1 85 ? -10.839 33.607 12.258 1.00 50.56 85 ASP A C 1
ATOM 709 O O . ASP A 1 85 ? -12.064 33.475 12.229 1.00 50.56 85 ASP A O 1
ATOM 713 N N . PHE A 1 86 ? -10.207 34.289 13.223 1.00 49.81 86 PHE A N 1
ATOM 714 C CA . PHE A 1 86 ? -10.819 35.255 14.152 1.00 49.81 86 PHE A CA 1
ATOM 715 C C . PHE A 1 86 ? -10.230 36.651 13.937 1.00 49.81 86 PHE A C 1
ATOM 717 O O . PHE A 1 86 ? -8.988 36.755 13.810 1.00 49.81 86 PHE A O 1
#

Foldseek 3Di:
DVVVVVLVVLLVVLVVVCVVDVLDLVSLCVQLVCCVPPVVPLVSSLVSLVSSCVNVVPPPVSVVSNVVSVVVVVVVVVVVVVPPDD

Secondary structure (DSSP, 8-state):
-HHHHHHHHHHHHHHHHHHH-TT-SHHHHHHHHHIIIII--HHHHHHHHHHHHHH-TT-HHHHHHHHHHHHHHHHHHHTTTTT-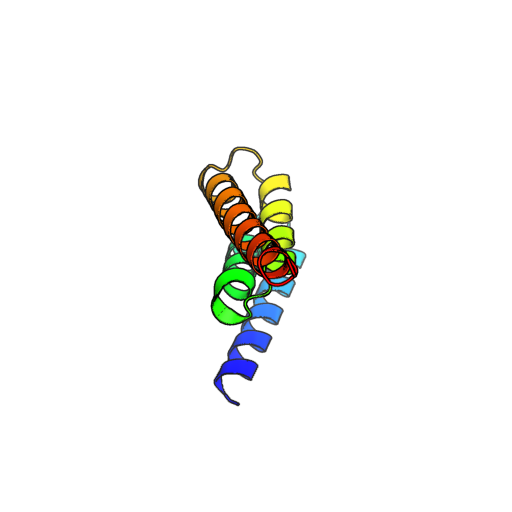--